Protein AF-A0A4R6RB27-F1 (afdb_monomer_lite)

Radius of gyration: 18.41 Å; chains: 1; bounding box: 34×41×68 Å

Organism: NCBI:txid1920512

Structure (mmCIF, N/CA/C/O backbone):
data_AF-A0A4R6RB27-F1
#
_entry.id   AF-A0A4R6RB27-F1
#
loop_
_atom_site.group_PDB
_atom_site.id
_atom_site.type_symbol
_atom_site.label_atom_id
_atom_site.label_alt_id
_atom_site.label_comp_id
_atom_site.label_asym_id
_atom_site.label_entity_id
_atom_site.label_seq_id
_atom_site.pdbx_PDB_ins_code
_atom_site.Cartn_x
_atom_site.Cartn_y
_atom_site.Cartn_z
_atom_site.occupancy
_atom_site.B_iso_or_equiv
_atom_site.auth_seq_id
_atom_site.auth_comp_id
_atom_site.auth_asym_id
_atom_site.auth_atom_id
_atom_site.pdbx_PDB_model_num
ATOM 1 N N . MET A 1 1 ? 21.819 26.308 -31.296 1.00 44.25 1 MET A N 1
ATOM 2 C CA . MET A 1 1 ? 20.442 25.847 -31.026 1.00 44.25 1 MET A CA 1
ATOM 3 C C . MET A 1 1 ? 20.323 25.626 -29.526 1.00 44.25 1 MET A C 1
ATOM 5 O O . MET A 1 1 ? 21.039 24.764 -29.034 1.00 44.25 1 MET A O 1
ATOM 9 N N . PRO A 1 2 ? 19.564 26.439 -28.776 1.00 52.91 2 PRO A N 1
ATOM 10 C CA . PRO A 1 2 ? 19.379 26.198 -27.350 1.00 52.91 2 PRO A CA 1
ATOM 11 C C . PRO A 1 2 ? 18.489 24.961 -27.168 1.00 52.91 2 PRO A C 1
ATOM 13 O O . PRO A 1 2 ? 17.471 24.826 -27.843 1.00 52.91 2 PRO A O 1
ATOM 16 N N . HIS A 1 3 ? 18.905 24.041 -26.301 1.00 58.56 3 HIS A N 1
ATOM 17 C CA . HIS A 1 3 ? 18.088 22.902 -25.899 1.00 58.56 3 HIS A CA 1
ATOM 18 C C . HIS A 1 3 ? 16.987 23.392 -24.954 1.00 58.56 3 HIS A C 1
ATOM 20 O O . HIS A 1 3 ? 17.281 24.106 -23.996 1.00 58.56 3 HIS A O 1
ATOM 26 N N . ASP A 1 4 ? 15.744 23.010 -25.247 1.00 52.62 4 ASP A N 1
ATOM 27 C CA . ASP A 1 4 ? 14.560 23.228 -24.417 1.00 52.62 4 ASP A CA 1
ATOM 28 C C . ASP A 1 4 ? 14.837 22.907 -22.941 1.00 52.62 4 ASP A C 1
ATOM 30 O O . ASP A 1 4 ? 14.978 21.750 -22.541 1.00 52.62 4 ASP A O 1
ATOM 34 N N . THR A 1 5 ? 14.879 23.938 -22.103 1.00 57.28 5 THR A N 1
ATOM 35 C CA . THR A 1 5 ? 14.667 23.794 -20.665 1.00 57.28 5 THR A CA 1
ATOM 36 C C . THR A 1 5 ? 13.163 23.730 -20.425 1.00 57.28 5 THR A C 1
ATOM 38 O O . THR A 1 5 ? 12.491 24.758 -20.512 1.00 57.28 5 THR A O 1
ATOM 41 N N . ASP A 1 6 ? 12.633 22.538 -20.133 1.00 57.88 6 ASP A N 1
ATOM 42 C CA . ASP A 1 6 ? 11.246 22.370 -19.681 1.00 57.88 6 ASP A CA 1
ATOM 43 C C . ASP A 1 6 ? 10.993 23.308 -18.479 1.00 57.88 6 ASP A C 1
ATOM 45 O O . ASP A 1 6 ? 11.688 23.197 -17.461 1.00 57.88 6 ASP A O 1
ATOM 49 N N . PRO A 1 7 ? 10.019 24.238 -18.555 1.00 58.16 7 PRO A N 1
ATOM 50 C CA . PRO A 1 7 ? 9.716 25.173 -17.469 1.00 58.16 7 PRO A CA 1
ATOM 51 C C . PRO A 1 7 ? 9.214 24.480 -16.189 1.00 58.16 7 PRO A C 1
ATOM 53 O O . PRO A 1 7 ? 9.084 25.113 -15.140 1.00 58.16 7 PRO A O 1
ATOM 56 N N . ARG A 1 8 ? 8.933 23.173 -16.238 1.00 59.56 8 ARG A N 1
ATOM 57 C CA . ARG A 1 8 ? 8.513 22.353 -15.100 1.00 59.56 8 ARG A CA 1
ATOM 58 C C . ARG A 1 8 ? 9.730 21.635 -14.522 1.00 59.56 8 ARG A C 1
ATOM 60 O O . ARG A 1 8 ? 9.956 20.452 -14.753 1.00 59.56 8 ARG A O 1
ATOM 67 N N . GLY A 1 9 ? 10.523 22.358 -13.735 1.00 61.53 9 GLY A N 1
ATOM 68 C CA . GLY A 1 9 ? 11.674 21.780 -13.035 1.00 61.53 9 GLY A CA 1
ATOM 69 C C . GLY A 1 9 ? 11.313 20.574 -12.135 1.00 61.53 9 GLY A C 1
ATOM 70 O O . GLY A 1 9 ? 10.138 20.313 -11.862 1.00 61.53 9 GLY A O 1
ATOM 71 N N . PRO A 1 10 ? 12.310 19.856 -11.578 1.00 65.06 10 PRO A N 1
ATOM 72 C CA . PRO A 1 10 ? 12.131 18.586 -10.851 1.00 65.06 10 PRO A CA 1
ATOM 73 C C . PRO A 1 10 ? 11.092 18.611 -9.717 1.00 65.06 10 PRO A C 1
ATOM 75 O O . PRO A 1 10 ? 10.511 17.581 -9.370 1.00 65.06 10 PRO A O 1
ATOM 78 N N . ALA A 1 11 ? 10.847 19.782 -9.127 1.00 69.69 11 ALA A N 1
ATOM 79 C CA . ALA A 1 11 ? 9.823 19.987 -8.110 1.00 69.69 11 ALA A CA 1
ATOM 80 C C . ALA A 1 11 ? 8.397 19.778 -8.651 1.00 69.69 11 ALA A C 1
ATOM 82 O O . ALA A 1 11 ? 7.605 19.090 -8.010 1.00 69.69 11 ALA A O 1
ATOM 83 N N . ALA A 1 12 ? 8.082 20.298 -9.841 1.00 73.81 12 ALA A N 1
ATOM 84 C CA . ALA A 1 12 ? 6.767 20.147 -10.463 1.00 73.81 12 ALA A CA 1
ATOM 85 C C . ALA A 1 12 ? 6.460 18.670 -10.768 1.00 73.81 12 ALA A C 1
ATOM 87 O O . ALA A 1 12 ? 5.371 18.182 -10.461 1.00 73.81 12 ALA A O 1
ATOM 88 N N . SER A 1 13 ? 7.456 17.925 -11.257 1.00 82.06 13 SER A N 1
ATOM 89 C CA . SER A 1 13 ? 7.340 16.483 -11.510 1.00 82.06 13 SER A CA 1
ATOM 90 C C . SER A 1 13 ? 7.099 15.684 -10.227 1.00 82.06 13 SER A C 1
ATOM 92 O O . SER A 1 13 ? 6.261 14.782 -10.199 1.00 82.06 13 SER A O 1
ATOM 94 N N . ARG A 1 14 ? 7.772 16.035 -9.122 1.00 85.44 14 ARG A N 1
ATOM 95 C CA . ARG A 1 14 ? 7.531 15.403 -7.811 1.00 85.44 14 ARG A CA 1
ATOM 96 C C . ARG A 1 14 ? 6.117 15.670 -7.300 1.00 85.44 14 ARG A C 1
ATOM 98 O O . ARG A 1 14 ? 5.497 14.754 -6.762 1.00 85.44 14 ARG A O 1
ATOM 105 N N . THR A 1 15 ? 5.609 16.887 -7.482 1.00 90.62 15 THR A N 1
ATOM 106 C CA . THR A 1 15 ? 4.237 17.257 -7.112 1.00 90.62 15 THR A CA 1
ATOM 107 C C . THR A 1 15 ? 3.211 16.457 -7.908 1.00 90.62 15 THR A C 1
ATOM 109 O O . THR A 1 15 ? 2.294 15.893 -7.314 1.00 90.62 15 THR A O 1
ATOM 112 N N . ALA A 1 16 ? 3.397 16.319 -9.224 1.00 90.31 16 ALA A N 1
ATOM 113 C CA . ALA A 1 16 ? 2.515 15.511 -10.065 1.00 90.31 16 ALA A CA 1
ATOM 114 C C . ALA A 1 16 ? 2.490 14.036 -9.624 1.00 90.31 16 ALA A C 1
ATOM 116 O O . ALA A 1 16 ? 1.420 13.458 -9.436 1.00 90.31 16 ALA A O 1
ATOM 117 N N . VAL A 1 17 ? 3.660 13.439 -9.363 1.00 91.44 17 VAL A N 1
ATOM 118 C CA . VAL A 1 17 ? 3.748 12.061 -8.847 1.00 91.44 17 VAL A CA 1
ATOM 119 C C . VAL A 1 17 ? 3.060 11.933 -7.486 1.00 91.44 17 VAL A C 1
ATOM 121 O O . VAL A 1 17 ? 2.333 10.969 -7.248 1.00 91.44 17 VAL A O 1
ATOM 124 N N . ALA A 1 18 ? 3.256 12.898 -6.586 1.00 93.94 18 ALA A N 1
ATOM 125 C CA . ALA A 1 18 ? 2.602 12.893 -5.282 1.00 93.94 18 ALA A CA 1
ATOM 126 C C . ALA A 1 18 ? 1.071 12.956 -5.405 1.00 93.94 18 ALA A C 1
ATOM 128 O O . ALA A 1 18 ? 0.390 12.212 -4.698 1.00 93.94 18 ALA A O 1
ATOM 129 N N . ALA A 1 19 ? 0.547 13.775 -6.322 1.00 95.75 19 ALA A N 1
ATOM 130 C CA . ALA A 1 19 ? -0.883 13.878 -6.601 1.00 95.75 19 ALA A CA 1
ATOM 131 C C . ALA A 1 19 ? -1.458 12.558 -7.138 1.00 95.75 19 ALA A C 1
ATOM 133 O O . ALA A 1 19 ? -2.455 12.072 -6.612 1.00 95.75 19 ALA A O 1
ATOM 134 N N . ILE A 1 20 ? -0.781 11.917 -8.098 1.00 96.56 20 ILE A N 1
ATOM 135 C CA . ILE A 1 20 ? -1.184 10.603 -8.632 1.00 96.56 20 ILE A CA 1
ATOM 136 C C . ILE A 1 20 ? -1.225 9.545 -7.522 1.00 96.56 20 ILE A C 1
ATOM 138 O O . ILE A 1 20 ? -2.145 8.728 -7.451 1.00 96.56 20 ILE A O 1
ATOM 142 N N . VAL A 1 21 ? -0.231 9.539 -6.629 1.00 97.56 21 VAL A N 1
ATOM 143 C CA . VAL A 1 21 ? -0.235 8.613 -5.490 1.00 97.56 21 VAL A CA 1
ATOM 144 C C . VAL A 1 21 ? -1.395 8.918 -4.544 1.00 97.56 21 VAL A C 1
ATOM 146 O O . VAL A 1 21 ? -2.068 7.987 -4.117 1.00 97.56 21 VAL A O 1
ATOM 149 N N . ALA A 1 22 ? -1.627 10.186 -4.200 1.00 96.94 22 ALA A N 1
ATOM 150 C CA . ALA A 1 22 ? -2.710 10.576 -3.299 1.00 96.94 22 ALA A CA 1
ATOM 151 C C . ALA A 1 22 ? -4.088 10.183 -3.853 1.00 96.94 22 ALA A C 1
ATOM 153 O O . ALA A 1 22 ? -4.894 9.609 -3.125 1.00 96.94 22 ALA A O 1
ATOM 154 N N . GLU A 1 23 ? -4.311 10.402 -5.147 1.00 97.75 23 GLU A N 1
ATOM 155 C CA . GLU A 1 23 ? -5.539 10.015 -5.838 1.00 97.75 23 GLU A CA 1
ATOM 156 C C . GLU A 1 23 ? -5.775 8.500 -5.772 1.00 97.75 23 GLU A C 1
ATOM 158 O O . GLU A 1 23 ? -6.839 8.032 -5.367 1.00 97.75 23 GLU A O 1
ATOM 163 N N . GLY A 1 24 ? -4.747 7.705 -6.077 1.00 96.69 24 GLY A N 1
ATOM 164 C CA . GLY A 1 24 ? -4.861 6.251 -5.984 1.00 96.69 24 GLY A CA 1
ATOM 165 C C . GLY A 1 24 ? -5.038 5.736 -4.552 1.00 96.69 24 GLY A C 1
ATOM 166 O O . GLY A 1 24 ? -5.731 4.744 -4.346 1.00 96.69 24 GLY A O 1
ATOM 167 N N . VAL A 1 25 ? -4.482 6.422 -3.544 1.00 98.19 25 VAL A N 1
ATOM 168 C CA . VAL A 1 25 ? -4.787 6.133 -2.129 1.00 98.19 25 VAL A CA 1
ATOM 169 C C . VAL A 1 25 ? -6.264 6.395 -1.834 1.00 98.19 25 VAL A C 1
ATOM 171 O O . VAL A 1 25 ? -6.898 5.569 -1.183 1.00 98.19 25 VAL A O 1
ATOM 174 N N . ALA A 1 26 ? -6.822 7.512 -2.307 1.00 97.12 26 ALA A N 1
ATOM 175 C CA . ALA A 1 26 ? -8.219 7.876 -2.065 1.00 97.12 26 ALA A CA 1
ATOM 176 C C . ALA A 1 26 ? -9.208 6.907 -2.737 1.00 97.12 26 ALA A C 1
ATOM 178 O O . ALA A 1 26 ? -10.246 6.581 -2.162 1.00 97.12 26 ALA A O 1
ATOM 179 N N . ARG A 1 27 ? -8.869 6.406 -3.931 1.00 96.50 27 ARG A N 1
ATOM 180 C CA . ARG A 1 27 ? -9.684 5.442 -4.691 1.00 96.50 27 ARG A CA 1
ATOM 181 C C . ARG A 1 27 ? -9.455 3.979 -4.307 1.00 96.50 27 ARG A C 1
ATOM 183 O O . ARG A 1 27 ? -10.125 3.102 -4.846 1.00 96.50 27 ARG A O 1
ATOM 190 N N . TYR A 1 28 ? -8.522 3.691 -3.403 1.00 96.88 28 TYR A N 1
ATOM 191 C CA . TYR A 1 28 ? -8.145 2.323 -3.066 1.00 96.88 28 TYR A CA 1
ATOM 192 C C . TYR A 1 28 ? -9.322 1.513 -2.493 1.00 96.88 28 TYR A C 1
ATOM 194 O O . TYR A 1 28 ? -9.899 1.847 -1.455 1.00 96.88 28 TYR A O 1
ATOM 202 N N . ARG A 1 29 ? -9.632 0.389 -3.150 1.00 94.81 29 ARG A N 1
ATOM 203 C CA . ARG A 1 29 ? -10.595 -0.619 -2.689 1.00 94.81 29 ARG A CA 1
ATOM 204 C C . ARG A 1 29 ? -9.871 -1.931 -2.413 1.00 94.81 29 ARG A C 1
ATOM 206 O O . ARG A 1 29 ? -9.413 -2.605 -3.334 1.00 94.81 29 ARG A O 1
ATOM 213 N N . ARG A 1 30 ? -9.781 -2.304 -1.131 1.00 93.69 30 ARG A N 1
ATOM 214 C CA . ARG A 1 30 ? -9.027 -3.480 -0.662 1.00 93.69 30 ARG A CA 1
ATOM 215 C C . ARG A 1 30 ? -9.358 -4.752 -1.450 1.00 93.69 30 ARG A C 1
ATOM 217 O O . ARG A 1 30 ? -8.444 -5.413 -1.938 1.00 93.69 30 ARG A O 1
ATOM 224 N N . ALA A 1 31 ? -10.646 -5.075 -1.568 1.00 93.44 31 ALA A N 1
ATOM 225 C CA . ALA A 1 31 ? -11.118 -6.319 -2.174 1.00 93.44 31 ALA A CA 1
ATOM 226 C C . ALA A 1 31 ? -10.805 -6.431 -3.676 1.00 93.44 31 ALA A C 1
ATOM 228 O O . ALA A 1 31 ? -10.598 -7.528 -4.180 1.00 93.44 31 ALA A O 1
ATOM 229 N N . GLU A 1 32 ? -10.724 -5.304 -4.381 1.00 93.81 32 GLU A N 1
ATOM 230 C CA . GLU A 1 32 ? -10.464 -5.269 -5.825 1.00 93.81 32 GLU A CA 1
ATOM 231 C C . GLU A 1 32 ? -8.965 -5.271 -6.137 1.00 93.81 32 GLU A C 1
ATOM 233 O O . GLU A 1 32 ? -8.512 -5.879 -7.110 1.00 93.81 32 GLU A O 1
ATOM 238 N N . ILE A 1 33 ? -8.186 -4.563 -5.316 1.00 95.81 33 ILE A N 1
ATOM 239 C CA . ILE A 1 33 ? -6.783 -4.276 -5.602 1.00 95.81 33 ILE A CA 1
ATOM 240 C C . ILE A 1 33 ? -5.854 -5.348 -5.029 1.00 95.81 33 ILE A C 1
ATOM 242 O O . ILE A 1 33 ? -4.934 -5.788 -5.722 1.00 95.81 33 ILE A O 1
ATOM 246 N N . LEU A 1 34 ? -6.061 -5.798 -3.785 1.00 95.50 34 LEU A N 1
ATOM 247 C CA . LEU A 1 34 ? -5.098 -6.692 -3.133 1.00 95.50 34 LEU A CA 1
ATOM 248 C C . LEU A 1 34 ? -4.915 -8.054 -3.812 1.00 95.50 34 LEU A C 1
ATOM 250 O O . LEU A 1 34 ? -3.752 -8.446 -3.934 1.00 95.50 34 LEU A O 1
ATOM 254 N N . PRO A 1 35 ? -5.959 -8.737 -4.323 1.00 95.88 35 PRO A N 1
ATOM 255 C CA . PRO A 1 35 ? -5.780 -10.001 -5.045 1.00 95.88 35 PRO A CA 1
ATOM 256 C C . PRO A 1 35 ? -4.877 -9.894 -6.282 1.00 95.88 35 PRO A C 1
ATOM 258 O O . PRO A 1 35 ? -4.267 -10.873 -6.697 1.00 95.88 35 PRO A O 1
ATOM 261 N N . ARG A 1 36 ? -4.760 -8.699 -6.879 1.00 95.31 36 ARG A N 1
ATOM 262 C CA . ARG A 1 36 ? -3.897 -8.446 -8.049 1.00 95.31 36 ARG A CA 1
ATOM 263 C C . ARG A 1 36 ? -2.444 -8.160 -7.660 1.00 95.31 36 ARG A C 1
ATOM 265 O O . ARG A 1 36 ? -1.525 -8.316 -8.465 1.00 95.31 36 ARG A O 1
ATOM 272 N N . LEU A 1 37 ? -2.214 -7.707 -6.428 1.00 96.56 37 LEU A N 1
ATOM 273 C CA . LEU A 1 37 ? -0.895 -7.287 -5.949 1.00 96.56 37 LEU A CA 1
ATOM 274 C C . LEU A 1 37 ? -0.210 -8.346 -5.088 1.00 96.56 37 LEU A C 1
ATOM 276 O O . LEU A 1 37 ? 1.021 -8.450 -5.116 1.00 96.56 37 LEU A O 1
ATOM 280 N N . LEU A 1 38 ? -0.986 -9.120 -4.336 1.00 96.00 38 LEU A N 1
ATOM 281 C CA . LEU A 1 38 ? -0.514 -10.078 -3.348 1.00 96.00 38 LEU A CA 1
ATOM 282 C C . LEU A 1 38 ? -1.187 -11.443 -3.544 1.00 96.00 38 LEU A C 1
ATOM 284 O O . LEU A 1 38 ? -2.327 -11.495 -3.994 1.00 96.00 38 LEU A O 1
ATOM 288 N N . PRO A 1 39 ? -0.527 -12.540 -3.137 1.00 92.38 39 PRO A N 1
ATOM 289 C CA . PRO A 1 39 ? -1.150 -13.857 -3.075 1.00 92.38 39 PRO A CA 1
ATOM 290 C C . PRO A 1 39 ? -2.055 -13.939 -1.835 1.00 92.38 39 PRO A C 1
ATOM 292 O O . PRO A 1 39 ? -1.680 -14.530 -0.824 1.00 92.38 39 PRO A O 1
ATOM 295 N N . VAL A 1 40 ? -3.202 -13.263 -1.878 1.00 92.44 40 VAL A N 1
ATOM 296 C CA . VAL A 1 40 ? -4.202 -13.234 -0.799 1.00 92.44 40 VAL A CA 1
ATOM 297 C C . VAL A 1 40 ? -5.557 -13.691 -1.324 1.00 92.44 40 VAL A C 1
ATOM 299 O O . VAL A 1 40 ? -5.941 -13.336 -2.439 1.00 92.44 40 VAL A O 1
ATOM 302 N N . GLY A 1 41 ? -6.270 -14.475 -0.518 1.00 88.06 41 GLY A N 1
ATOM 303 C CA . GLY A 1 41 ? -7.618 -14.957 -0.819 1.00 88.06 41 GLY A CA 1
ATOM 304 C C . GLY A 1 41 ? -8.712 -14.180 -0.076 1.00 88.06 41 GLY A C 1
ATOM 305 O O . GLY A 1 41 ? -8.407 -13.310 0.742 1.00 88.06 41 GLY A O 1
ATOM 306 N N . PRO A 1 42 ? -9.997 -14.500 -0.307 1.00 84.81 42 PRO A N 1
ATOM 307 C CA . PRO A 1 42 ? -11.125 -13.871 0.389 1.00 84.81 42 PRO A CA 1
ATOM 308 C C . PRO A 1 42 ? -11.000 -13.897 1.922 1.00 84.81 42 PRO A C 1
ATOM 310 O O . PRO A 1 42 ? -11.268 -12.892 2.580 1.00 84.81 42 PRO A O 1
ATOM 313 N N . ASP A 1 43 ? -10.487 -14.990 2.490 1.00 85.19 43 ASP A N 1
ATOM 314 C CA . ASP A 1 43 ? -10.316 -15.152 3.942 1.00 85.19 43 ASP A CA 1
ATOM 315 C C . ASP A 1 43 ? -9.275 -14.191 4.538 1.00 85.19 43 ASP A C 1
ATOM 317 O O . ASP A 1 43 ? -9.385 -13.743 5.687 1.00 85.19 43 ASP A O 1
ATOM 321 N N . ASP A 1 44 ? -8.272 -13.801 3.745 1.00 86.38 44 ASP A N 1
ATOM 322 C CA . ASP A 1 44 ? -7.295 -12.778 4.121 1.00 86.38 44 ASP A CA 1
ATOM 323 C C . ASP A 1 44 ? -7.917 -11.373 4.132 1.00 86.38 44 ASP A C 1
ATOM 325 O O . ASP A 1 44 ? -7.438 -10.498 4.864 1.00 86.38 44 ASP A O 1
ATOM 329 N N . LEU A 1 45 ? -8.990 -11.170 3.363 1.00 87.06 45 LEU A N 1
ATOM 330 C CA . LEU A 1 45 ? -9.665 -9.892 3.115 1.00 87.06 45 LEU A CA 1
ATOM 331 C C . LEU A 1 45 ? -10.950 -9.700 3.926 1.00 87.06 45 LEU A C 1
ATOM 333 O O . LEU A 1 45 ? -11.636 -8.703 3.715 1.00 87.06 45 LEU A O 1
ATOM 337 N N . GLY A 1 46 ? -11.252 -10.626 4.841 1.00 76.06 46 GLY A N 1
ATOM 338 C CA . GLY A 1 46 ? -12.395 -10.553 5.751 1.00 76.06 46 GLY A CA 1
ATOM 339 C C . GLY A 1 46 ? -12.428 -9.293 6.639 1.00 76.06 46 GLY A C 1
ATOM 340 O O . GLY A 1 46 ? -11.650 -8.358 6.431 1.00 76.06 46 GLY A O 1
ATOM 341 N N . PRO A 1 47 ? -13.303 -9.262 7.662 1.00 77.44 47 PRO A N 1
ATOM 342 C CA . PRO A 1 47 ? -13.667 -8.036 8.367 1.00 77.44 47 PRO A CA 1
ATOM 343 C C . PRO A 1 47 ? -12.472 -7.203 8.844 1.00 77.44 47 PRO A C 1
ATOM 345 O O . PRO A 1 47 ? -11.432 -7.739 9.257 1.00 77.44 47 PRO A O 1
ATOM 348 N N . ASP A 1 48 ? -12.655 -5.882 8.797 1.00 80.31 48 ASP A N 1
ATOM 349 C CA . ASP A 1 48 ? -11.647 -4.906 9.192 1.00 80.31 48 ASP A CA 1
ATOM 350 C C . ASP A 1 48 ? -11.244 -5.086 10.656 1.00 80.31 48 ASP A C 1
ATOM 352 O O . ASP A 1 48 ? -12.068 -5.083 11.568 1.00 80.31 48 ASP A O 1
ATOM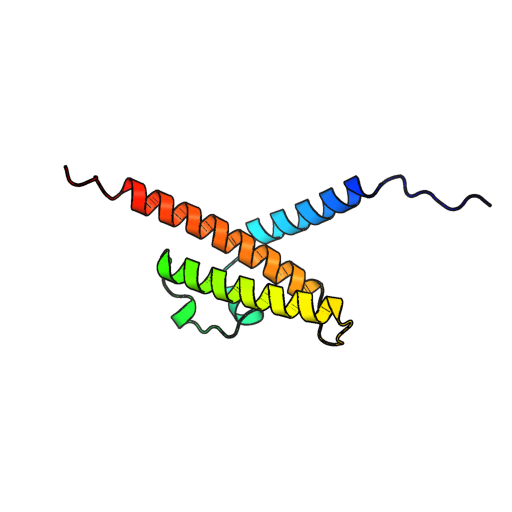 356 N N . GLY A 1 49 ? -9.937 -5.207 10.874 1.00 90.12 49 GLY A N 1
ATOM 357 C CA . GLY A 1 49 ? -9.343 -5.287 12.200 1.00 90.12 49 GLY A CA 1
ATOM 358 C C . GLY A 1 49 ? -7.865 -4.897 12.157 1.00 90.12 49 GLY A C 1
ATOM 359 O O . GLY A 1 49 ? -7.195 -5.107 11.134 1.00 90.12 49 GLY A O 1
ATOM 360 N N . PRO A 1 50 ? -7.311 -4.321 13.235 1.00 92.88 50 PRO A N 1
ATOM 361 C CA . PRO A 1 50 ? -5.940 -3.818 13.210 1.00 92.88 50 PRO A CA 1
ATOM 362 C C . PRO A 1 50 ? -4.906 -4.937 13.069 1.00 92.88 50 PRO A C 1
ATOM 364 O O . PRO A 1 50 ? -3.923 -4.761 12.353 1.00 92.88 50 PRO A O 1
ATOM 367 N N . ALA A 1 51 ? -5.137 -6.126 13.637 1.00 92.19 51 ALA A N 1
ATOM 368 C CA . ALA A 1 51 ? -4.251 -7.280 13.438 1.00 92.19 51 ALA A CA 1
ATOM 369 C C . ALA A 1 51 ? -4.142 -7.691 11.954 1.00 92.19 51 ALA A C 1
ATOM 371 O O . ALA A 1 51 ? -3.038 -7.870 11.426 1.00 92.19 51 ALA A O 1
ATOM 372 N N . ARG A 1 52 ? -5.283 -7.768 11.257 1.00 93.50 52 ARG A N 1
ATOM 373 C CA . ARG A 1 52 ? -5.351 -8.067 9.819 1.00 93.50 52 ARG A CA 1
ATOM 374 C C . ARG A 1 52 ? -4.680 -6.971 9.002 1.00 93.50 52 ARG A C 1
ATOM 376 O O . ARG A 1 52 ? -3.800 -7.257 8.195 1.00 93.50 52 ARG A O 1
ATOM 383 N N . THR A 1 53 ? -5.013 -5.715 9.281 1.00 95.38 53 THR A N 1
ATOM 384 C CA . THR A 1 53 ? -4.448 -4.558 8.577 1.00 95.38 53 THR A CA 1
ATOM 385 C C . THR A 1 53 ? -2.923 -4.485 8.748 1.00 95.38 53 THR A C 1
ATOM 387 O O . THR A 1 53 ? -2.199 -4.268 7.776 1.00 95.38 53 THR A O 1
ATOM 390 N N . ARG A 1 54 ? -2.389 -4.787 9.945 1.00 96.00 54 ARG A N 1
ATOM 391 C CA . ARG A 1 54 ? -0.938 -4.942 10.180 1.00 96.00 54 ARG A CA 1
ATOM 392 C C . ARG A 1 54 ? -0.333 -6.045 9.315 1.00 96.00 54 ARG A C 1
ATOM 394 O O . ARG A 1 54 ? 0.744 -5.854 8.747 1.00 96.00 54 ARG A O 1
ATOM 401 N N . ARG A 1 55 ? -0.995 -7.203 9.195 1.00 95.56 55 ARG A N 1
ATOM 402 C CA . ARG A 1 55 ? -0.534 -8.293 8.317 1.00 95.56 55 ARG A CA 1
ATOM 403 C C . ARG A 1 55 ? -0.491 -7.847 6.855 1.00 95.56 55 ARG A C 1
ATOM 405 O O . ARG A 1 55 ? 0.550 -8.026 6.226 1.00 95.56 55 ARG A O 1
ATOM 412 N N . LEU A 1 56 ? -1.546 -7.210 6.353 1.00 96.19 56 LEU A N 1
ATOM 413 C CA . LEU A 1 56 ? -1.593 -6.687 4.983 1.00 96.19 56 LEU A CA 1
ATOM 414 C C . LEU A 1 56 ? -0.488 -5.648 4.735 1.00 96.19 56 LEU A C 1
ATOM 416 O O . LEU A 1 56 ? 0.248 -5.761 3.756 1.00 96.19 56 LEU A O 1
ATOM 420 N N . CYS A 1 57 ? -0.264 -4.720 5.673 1.00 97.50 57 CYS A N 1
ATOM 421 C CA . CYS A 1 57 ? 0.844 -3.761 5.604 1.00 97.50 57 CYS A CA 1
ATOM 422 C C . CYS A 1 57 ? 2.210 -4.454 5.472 1.00 97.50 57 CYS A C 1
ATOM 424 O O . CYS A 1 57 ? 3.047 -4.026 4.676 1.00 97.50 57 CYS A O 1
ATOM 426 N N . ARG A 1 58 ? 2.450 -5.535 6.229 1.00 97.81 58 ARG A N 1
ATOM 427 C CA . ARG A 1 58 ? 3.706 -6.303 6.154 1.00 97.81 58 ARG A CA 1
ATOM 428 C C . ARG A 1 58 ? 3.885 -6.988 4.799 1.00 97.81 58 ARG A C 1
ATOM 430 O O . ARG A 1 58 ? 4.991 -6.953 4.255 1.00 97.81 58 ARG A O 1
ATOM 437 N N . LEU A 1 59 ? 2.820 -7.574 4.251 1.00 97.94 59 LEU A N 1
ATOM 438 C CA . LEU A 1 59 ? 2.842 -8.207 2.928 1.00 97.94 59 LEU A CA 1
ATOM 439 C C . LEU A 1 59 ? 3.118 -7.179 1.824 1.00 97.94 59 LEU A C 1
ATOM 441 O O . LEU A 1 59 ? 4.027 -7.380 1.018 1.00 97.94 59 LEU A O 1
ATOM 445 N N . LEU A 1 60 ? 2.420 -6.041 1.848 1.00 98.44 60 LEU A N 1
ATOM 446 C CA . LEU A 1 60 ? 2.632 -4.932 0.913 1.00 98.44 60 LEU A CA 1
ATOM 447 C C . LEU A 1 60 ? 4.060 -4.383 0.994 1.00 98.44 60 LEU A C 1
ATOM 449 O O . LEU A 1 60 ? 4.719 -4.218 -0.030 1.00 98.44 60 LEU A O 1
ATOM 453 N N . ALA A 1 61 ? 4.589 -4.174 2.202 1.00 98.44 61 ALA A N 1
ATOM 454 C CA . ALA A 1 61 ? 5.962 -3.713 2.386 1.00 98.44 61 ALA A CA 1
ATOM 455 C C . ALA A 1 61 ? 6.993 -4.717 1.839 1.00 98.44 61 ALA A C 1
ATOM 457 O O . ALA A 1 61 ? 8.002 -4.315 1.256 1.00 98.44 61 ALA A O 1
ATOM 458 N N . ARG A 1 62 ? 6.754 -6.027 2.004 1.00 98.50 62 ARG A N 1
ATOM 459 C CA . ARG A 1 62 ? 7.605 -7.076 1.419 1.00 98.50 62 ARG A CA 1
ATOM 460 C C . ARG A 1 62 ? 7.548 -7.047 -0.108 1.00 98.50 62 ARG A C 1
ATOM 462 O O . ARG A 1 62 ? 8.602 -7.068 -0.739 1.00 98.50 62 ARG A O 1
ATOM 469 N N . ALA A 1 63 ? 6.353 -6.955 -0.686 1.00 98.19 63 ALA A N 1
ATOM 470 C CA . ALA A 1 63 ? 6.168 -6.872 -2.132 1.00 98.19 63 ALA A CA 1
ATOM 471 C C . ALA A 1 63 ? 6.843 -5.622 -2.725 1.00 98.19 63 ALA A C 1
ATOM 473 O O . ALA A 1 63 ? 7.572 -5.743 -3.706 1.00 98.19 63 ALA A O 1
ATOM 474 N N . LEU A 1 64 ? 6.708 -4.457 -2.079 1.00 98.25 64 LEU A N 1
ATOM 475 C CA . LEU A 1 64 ? 7.391 -3.216 -2.467 1.00 98.25 64 LEU A CA 1
ATOM 476 C C . LEU A 1 64 ? 8.912 -3.355 -2.482 1.00 98.25 64 LEU A C 1
ATOM 478 O O . LEU A 1 64 ? 9.566 -2.897 -3.418 1.00 98.25 64 LEU A O 1
ATOM 482 N N . ARG A 1 65 ? 9.493 -3.983 -1.452 1.00 98.31 65 ARG A N 1
ATOM 483 C CA . ARG A 1 65 ? 10.942 -4.233 -1.415 1.00 98.31 65 ARG A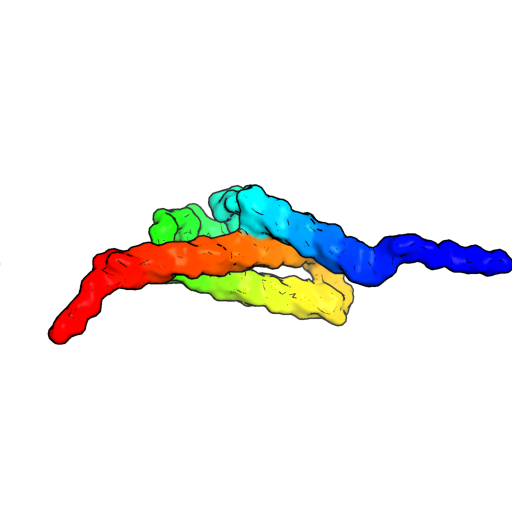 CA 1
ATOM 484 C C . ARG A 1 65 ? 11.380 -5.138 -2.562 1.00 98.31 65 ARG A C 1
ATOM 486 O O . ARG A 1 65 ? 12.393 -4.842 -3.187 1.00 98.31 65 ARG A O 1
ATOM 493 N N . GLY A 1 66 ? 10.607 -6.186 -2.852 1.00 98.06 66 GLY A N 1
ATOM 494 C CA . GLY A 1 66 ? 10.855 -7.070 -3.990 1.00 98.06 66 GLY A CA 1
ATOM 495 C C . GLY A 1 66 ? 10.813 -6.321 -5.322 1.00 98.06 66 GLY A C 1
ATOM 496 O O . GLY A 1 66 ? 11.769 -6.383 -6.089 1.00 98.06 66 GLY A O 1
ATOM 497 N N . GLU A 1 67 ? 9.756 -5.543 -5.557 1.00 98.00 67 GLU A N 1
ATOM 498 C CA . GLU A 1 67 ? 9.578 -4.751 -6.780 1.00 98.00 67 GLU A CA 1
ATOM 499 C C . GLU A 1 67 ? 10.705 -3.727 -6.966 1.00 98.00 67 GLU A C 1
ATOM 501 O O . GLU A 1 67 ? 11.311 -3.627 -8.030 1.00 98.00 67 GLU A O 1
ATOM 506 N N . ARG A 1 68 ? 11.062 -3.010 -5.894 1.00 97.56 68 ARG A N 1
ATOM 507 C CA . ARG A 1 68 ? 12.183 -2.063 -5.901 1.00 97.56 68 ARG A CA 1
ATOM 508 C C . ARG A 1 68 ? 13.525 -2.754 -6.151 1.00 97.56 68 ARG A C 1
ATOM 510 O O . ARG A 1 68 ? 14.395 -2.162 -6.784 1.00 97.56 68 ARG A O 1
ATOM 517 N N . GLY A 1 69 ? 13.707 -3.971 -5.640 1.00 98.19 69 GLY A N 1
ATOM 518 C CA . GLY A 1 69 ? 14.882 -4.797 -5.915 1.00 98.19 69 GLY A CA 1
ATOM 519 C C . GLY A 1 69 ? 15.004 -5.122 -7.403 1.00 98.19 69 GLY A C 1
ATOM 520 O O . GLY A 1 69 ? 16.052 -4.869 -7.989 1.00 98.19 69 GLY A O 1
ATOM 521 N N . ARG A 1 70 ? 13.911 -5.578 -8.031 1.00 97.19 70 ARG A N 1
ATOM 522 C CA . ARG A 1 70 ? 13.863 -5.860 -9.476 1.00 97.19 70 ARG A CA 1
ATOM 523 C C . ARG A 1 70 ? 14.157 -4.627 -10.323 1.00 97.19 70 ARG A C 1
ATOM 525 O O . ARG A 1 70 ? 14.990 -4.709 -11.218 1.00 97.19 70 ARG A O 1
ATOM 532 N N . GLY A 1 71 ? 13.548 -3.486 -9.993 1.00 96.38 71 GLY A N 1
ATOM 533 C CA . GLY A 1 71 ? 13.788 -2.233 -10.713 1.00 96.38 71 GLY A CA 1
ATOM 534 C C . GLY A 1 71 ? 15.246 -1.776 -10.649 1.00 96.38 71 GLY A C 1
ATOM 535 O O . GLY A 1 71 ? 15.804 -1.353 -11.652 1.00 96.38 71 GLY A O 1
ATOM 536 N N . ARG A 1 72 ? 15.905 -1.930 -9.494 1.00 97.25 72 ARG A N 1
ATOM 537 C CA . ARG A 1 72 ? 17.340 -1.621 -9.357 1.00 97.25 72 ARG A CA 1
ATOM 538 C C . ARG A 1 72 ? 18.246 -2.571 -10.131 1.00 97.25 72 ARG A C 1
ATOM 540 O O . ARG A 1 72 ? 19.299 -2.147 -10.583 1.00 97.25 72 ARG A O 1
ATOM 547 N N . ALA A 1 73 ? 17.853 -3.834 -10.252 1.00 95.88 73 ALA A N 1
ATOM 548 C CA . ALA A 1 73 ? 18.603 -4.838 -10.996 1.00 95.88 73 ALA A CA 1
ATOM 549 C C . ALA A 1 73 ? 18.354 -4.775 -12.515 1.00 95.88 73 ALA A C 1
ATOM 551 O O . ALA A 1 73 ? 18.891 -5.606 -13.239 1.00 95.88 73 ALA A O 1
ATOM 552 N N . GLY A 1 74 ? 17.502 -3.857 -12.999 1.00 95.44 74 GLY A N 1
ATOM 553 C CA . GLY A 1 74 ? 17.074 -3.836 -14.402 1.00 95.44 74 GLY A CA 1
ATOM 554 C C . GLY A 1 74 ? 16.324 -5.107 -14.814 1.00 95.44 74 GLY A C 1
ATOM 555 O O . GLY A 1 74 ? 16.322 -5.478 -15.983 1.00 95.44 74 GLY A O 1
ATOM 556 N N . HIS A 1 75 ? 15.724 -5.817 -13.855 1.00 94.94 75 HIS A N 1
ATOM 557 C CA . HIS A 1 75 ? 15.105 -7.109 -14.115 1.00 94.94 75 HIS A CA 1
ATOM 558 C C . HIS A 1 75 ? 13.848 -6.928 -14.969 1.00 94.94 75 HIS A C 1
ATOM 560 O O . HIS A 1 75 ? 12.984 -6.114 -14.648 1.00 94.94 75 HIS A O 1
ATOM 566 N N . TRP A 1 76 ? 13.694 -7.763 -15.996 1.00 94.81 76 TRP A N 1
ATOM 567 C CA . TRP A 1 76 ? 12.618 -7.686 -16.997 1.00 94.81 76 TRP A CA 1
ATOM 568 C C . TRP A 1 76 ? 11.185 -7.729 -16.439 1.00 94.81 76 TRP A C 1
ATOM 570 O O . TRP A 1 76 ? 10.247 -7.330 -17.116 1.00 94.81 76 TRP A O 1
ATOM 580 N N . SER A 1 77 ? 10.999 -8.220 -15.213 1.00 94.00 77 SER A N 1
ATOM 581 C CA . SER A 1 77 ? 9.690 -8.356 -14.565 1.00 94.00 77 SER A CA 1
ATOM 582 C C . SER A 1 77 ? 9.371 -7.191 -13.631 1.00 94.00 77 SER A C 1
ATOM 584 O O . SER A 1 77 ? 8.358 -7.218 -12.932 1.00 94.00 77 SER A O 1
ATOM 586 N N . TYR A 1 78 ? 10.238 -6.176 -13.586 1.00 97.00 78 TYR A N 1
ATOM 587 C CA . TYR A 1 78 ? 9.919 -4.916 -12.941 1.00 97.00 78 TYR A CA 1
ATOM 588 C C . TYR A 1 78 ? 8.776 -4.217 -13.682 1.00 97.00 78 TYR A C 1
ATOM 590 O O . TYR A 1 78 ? 8.823 -4.052 -14.898 1.00 97.00 78 TYR A O 1
ATOM 598 N N . SER A 1 79 ? 7.771 -3.760 -12.939 1.00 96.50 79 SER A N 1
ATOM 599 C CA . SER A 1 79 ? 6.668 -2.967 -13.487 1.00 96.50 79 SER A CA 1
ATOM 600 C C . SER A 1 79 ? 6.460 -1.701 -12.661 1.00 96.50 79 SER A C 1
ATOM 602 O O . SER A 1 79 ? 6.225 -1.765 -11.450 1.00 96.50 79 SER A O 1
ATOM 604 N N . LEU A 1 80 ? 6.525 -0.540 -13.325 1.00 94.94 80 LEU A N 1
ATOM 605 C CA . LEU A 1 80 ? 6.261 0.756 -12.697 1.00 94.94 80 LEU A CA 1
ATOM 606 C C . LEU A 1 80 ? 4.803 0.858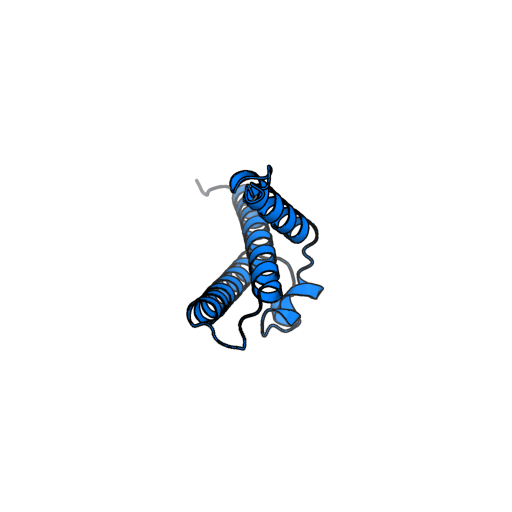 -12.228 1.00 94.94 80 LEU A C 1
ATOM 608 O O . LEU A 1 80 ? 4.562 1.308 -11.110 1.00 94.94 80 LEU A O 1
ATOM 612 N N . ASP A 1 81 ? 3.855 0.368 -13.026 1.00 96.06 81 ASP A N 1
ATOM 613 C CA . ASP A 1 81 ? 2.429 0.354 -12.679 1.00 96.06 81 ASP A CA 1
ATOM 614 C C . ASP A 1 81 ? 2.177 -0.482 -11.426 1.00 96.06 81 ASP A C 1
ATOM 616 O O . ASP A 1 81 ? 1.517 -0.045 -10.480 1.00 96.06 81 ASP A O 1
ATOM 620 N N . ARG A 1 82 ? 2.790 -1.671 -11.368 1.00 97.19 82 ARG A N 1
ATOM 621 C CA . ARG A 1 82 ? 2.737 -2.534 -10.188 1.00 97.19 82 ARG A CA 1
ATOM 622 C C . ARG A 1 82 ? 3.381 -1.864 -8.977 1.00 97.19 82 ARG A C 1
ATOM 624 O O . ARG A 1 82 ? 2.840 -1.949 -7.875 1.00 97.19 82 ARG A O 1
ATOM 631 N N . HIS A 1 83 ? 4.517 -1.192 -9.162 1.00 97.88 83 HIS A N 1
ATOM 632 C CA . HIS A 1 83 ? 5.181 -0.452 -8.092 1.00 97.88 83 HIS A CA 1
ATOM 633 C C . HIS A 1 83 ? 4.279 0.660 -7.544 1.00 97.88 83 HIS A C 1
ATOM 635 O O . HIS A 1 83 ? 4.114 0.777 -6.329 1.00 97.88 83 HIS A O 1
ATOM 641 N N . LEU A 1 84 ? 3.670 1.455 -8.425 1.00 97.62 84 LEU A N 1
ATOM 642 C CA . LEU A 1 84 ? 2.772 2.545 -8.058 1.00 97.62 84 LEU A CA 1
ATOM 643 C C . LEU A 1 84 ? 1.542 2.025 -7.301 1.00 97.62 84 LEU A C 1
ATOM 645 O O . LEU A 1 84 ? 1.237 2.529 -6.217 1.00 97.62 84 LEU A O 1
ATOM 649 N N . ALA A 1 85 ? 0.899 0.971 -7.808 1.00 97.88 85 ALA A N 1
ATOM 650 C CA . ALA A 1 85 ? -0.246 0.338 -7.158 1.00 97.88 85 ALA A CA 1
ATOM 651 C C . ALA A 1 85 ? 0.109 -0.211 -5.762 1.00 97.88 85 ALA A C 1
ATOM 653 O O . ALA A 1 85 ? -0.641 -0.0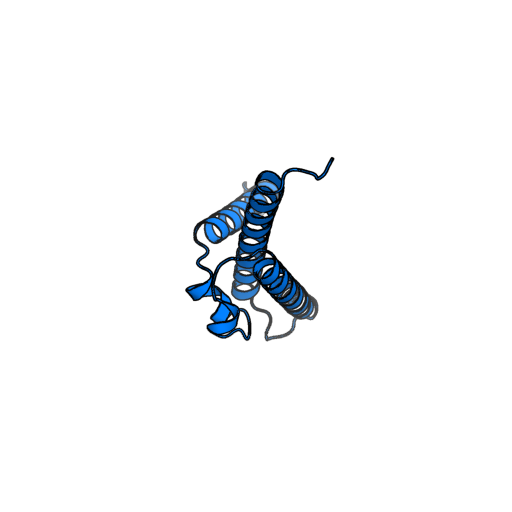20 -4.804 1.00 97.88 85 ALA A O 1
ATOM 65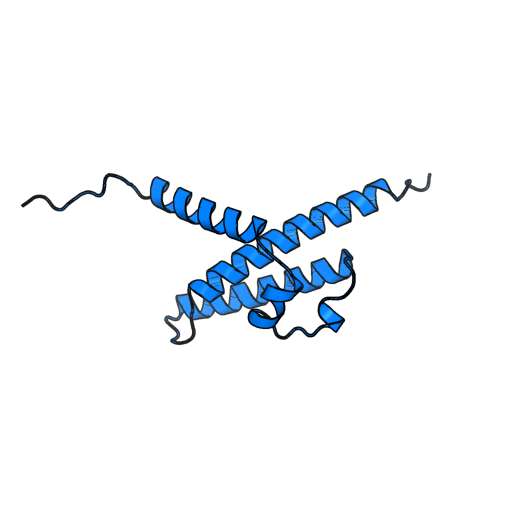4 N N . LEU A 1 86 ? 1.290 -0.825 -5.606 1.00 98.50 86 LEU A N 1
ATOM 655 C CA . LEU A 1 86 ? 1.794 -1.280 -4.307 1.00 98.50 86 LEU A CA 1
ATOM 656 C C . LEU A 1 86 ? 2.027 -0.118 -3.325 1.00 98.50 86 LEU A C 1
ATOM 658 O O . LEU A 1 86 ? 1.738 -0.259 -2.135 1.00 98.50 86 LEU A O 1
ATOM 662 N N . VAL A 1 87 ? 2.532 1.030 -3.795 1.00 98.56 87 VAL A N 1
ATOM 663 C CA . VAL A 1 87 ? 2.734 2.225 -2.955 1.00 98.56 87 VAL A CA 1
ATOM 664 C C . VAL A 1 87 ? 1.395 2.780 -2.477 1.00 98.56 87 VAL A C 1
ATOM 666 O O . VAL A 1 87 ? 1.250 3.077 -1.289 1.00 98.56 87 VAL A O 1
ATOM 669 N N . GLN A 1 88 ? 0.426 2.911 -3.383 1.00 98.69 88 GLN A N 1
ATOM 670 C CA . GLN A 1 88 ? -0.915 3.406 -3.072 1.00 98.69 88 GLN A CA 1
ATOM 671 C C . GLN A 1 88 ? -1.618 2.488 -2.063 1.00 98.69 88 GLN A C 1
ATOM 673 O O . GLN A 1 88 ? -2.029 2.955 -1.000 1.00 98.69 88 GLN A O 1
ATOM 678 N N . ALA A 1 89 ? -1.644 1.176 -2.321 1.00 98.31 89 ALA A N 1
ATOM 679 C CA . ALA A 1 89 ? -2.229 0.195 -1.407 1.00 98.31 89 ALA A CA 1
ATOM 680 C C . ALA A 1 89 ? -1.556 0.223 -0.023 1.00 98.31 89 ALA A C 1
ATOM 682 O O . ALA A 1 89 ? -2.236 0.248 1.002 1.00 98.31 89 ALA A O 1
ATOM 683 N N . TYR A 1 90 ? -0.218 0.282 0.037 1.00 98.69 90 TYR A N 1
ATOM 684 C CA . TYR A 1 90 ? 0.505 0.335 1.313 1.00 98.69 90 TYR A CA 1
ATOM 685 C C . TYR A 1 90 ? 0.162 1.585 2.127 1.00 98.69 90 TYR A C 1
ATOM 687 O O . TYR A 1 90 ? -0.057 1.498 3.336 1.00 98.69 90 TYR A O 1
ATOM 695 N N . ARG A 1 91 ? 0.103 2.753 1.479 1.00 98.62 91 ARG A N 1
ATOM 696 C CA . ARG A 1 91 ? -0.252 4.011 2.148 1.00 98.62 91 ARG A CA 1
ATOM 697 C C . ARG A 1 91 ? -1.694 3.994 2.650 1.00 98.62 91 ARG A C 1
ATOM 699 O O . ARG A 1 91 ? -1.923 4.408 3.786 1.00 98.62 91 ARG A O 1
ATOM 706 N N . ALA A 1 92 ? -2.626 3.478 1.851 1.00 98.19 92 ALA A N 1
ATOM 707 C CA . ALA A 1 92 ? -4.027 3.351 2.237 1.00 98.19 92 ALA A CA 1
ATOM 708 C C . ALA A 1 92 ? -4.198 2.437 3.463 1.00 98.19 92 ALA A C 1
ATOM 710 O O . ALA A 1 92 ? -4.793 2.848 4.459 1.00 98.19 92 ALA A O 1
ATOM 711 N N . GLU A 1 93 ? -3.594 1.244 3.452 1.00 97.81 93 GLU A N 1
ATOM 712 C CA . GLU A 1 93 ? -3.679 0.307 4.583 1.00 97.81 93 GLU A CA 1
ATOM 713 C C . GLU A 1 93 ? -2.982 0.844 5.843 1.00 97.81 93 GLU A C 1
ATOM 715 O O . GLU A 1 93 ? -3.462 0.639 6.957 1.00 97.81 93 GLU A O 1
ATOM 720 N N . ARG A 1 94 ? -1.881 1.594 5.700 1.00 98.19 94 ARG A N 1
ATOM 721 C CA . ARG A 1 94 ? -1.224 2.265 6.836 1.00 98.19 94 ARG A CA 1
ATOM 722 C C . ARG A 1 94 ? -2.112 3.335 7.464 1.00 98.19 94 ARG A C 1
ATOM 724 O O . ARG A 1 94 ? -2.211 3.384 8.688 1.00 98.19 94 ARG A O 1
ATOM 731 N N . ALA A 1 95 ? -2.755 4.169 6.648 1.00 97.19 95 ALA A N 1
ATOM 732 C CA . ALA A 1 95 ? -3.685 5.185 7.134 1.00 97.19 95 ALA A CA 1
ATOM 733 C C . ALA A 1 95 ? -4.899 4.542 7.827 1.00 97.19 95 ALA A C 1
ATOM 735 O O . ALA A 1 95 ? -5.283 4.962 8.921 1.00 97.19 95 ALA A O 1
ATOM 736 N N . HIS A 1 96 ? -5.444 3.475 7.235 1.00 95.75 96 HIS A N 1
ATOM 737 C CA . HIS A 1 96 ? -6.534 2.696 7.817 1.00 95.75 96 HIS A CA 1
ATOM 738 C C . HIS A 1 96 ? -6.138 2.072 9.163 1.00 95.75 96 HIS A C 1
ATOM 740 O O . HIS A 1 96 ? -6.875 2.206 10.139 1.00 95.75 96 HIS A O 1
ATOM 746 N N . LEU A 1 97 ? -4.940 1.483 9.264 1.00 96.12 97 LEU A N 1
ATOM 747 C CA . LEU A 1 97 ? -4.427 0.931 10.519 1.00 96.12 97 LEU A CA 1
ATOM 748 C C . LEU A 1 97 ? -4.359 1.991 11.622 1.00 96.12 97 LEU A C 1
ATOM 750 O O . LEU A 1 97 ? -4.850 1.757 12.721 1.00 96.12 97 LEU A O 1
ATOM 754 N N . THR A 1 98 ? -3.800 3.167 11.327 1.00 96.38 98 T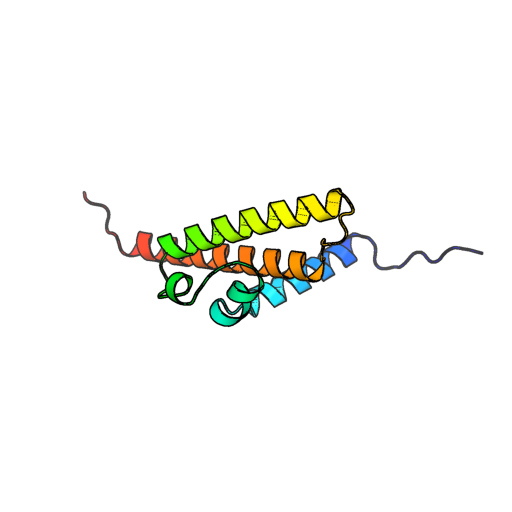HR A N 1
ATOM 755 C CA . THR A 1 98 ? -3.735 4.266 12.300 1.00 96.38 98 THR A CA 1
ATOM 756 C C . THR A 1 98 ? -5.130 4.705 12.753 1.00 96.38 98 THR A C 1
ATOM 758 O O . THR A 1 98 ? -5.321 5.029 13.925 1.00 96.38 98 THR A O 1
ATOM 761 N N . ALA A 1 99 ? -6.123 4.708 11.859 1.00 94.25 99 ALA A N 1
ATOM 762 C CA . ALA A 1 99 ? -7.503 5.012 12.227 1.00 94.25 99 ALA A CA 1
ATOM 763 C C . ALA A 1 99 ? -8.111 3.934 13.142 1.00 94.25 99 ALA A C 1
ATOM 765 O O . ALA A 1 99 ? -8.779 4.283 14.116 1.00 94.25 99 ALA A O 1
ATOM 766 N N . LEU A 1 100 ? -7.856 2.649 12.872 1.00 92.94 100 LEU A N 1
ATOM 767 C CA . LEU A 1 100 ? -8.297 1.533 13.716 1.00 92.94 100 LEU A CA 1
ATOM 768 C C . LEU A 1 100 ? -7.651 1.575 15.105 1.00 92.94 100 LEU A C 1
ATOM 770 O O . LEU A 1 100 ? -8.361 1.521 16.103 1.00 92.94 100 LEU A O 1
ATOM 774 N N . GLU A 1 101 ? -6.336 1.770 15.182 1.00 92.06 101 GLU A N 1
ATOM 775 C CA . GLU A 1 101 ? -5.598 1.851 16.452 1.00 92.06 101 GLU A CA 1
ATOM 776 C C . GLU A 1 101 ? -6.077 3.029 17.315 1.00 92.06 101 GLU A C 1
ATOM 778 O O . GLU A 1 101 ? -6.241 2.897 18.527 1.00 92.06 101 GLU A O 1
ATOM 783 N N . LYS A 1 102 ? -6.396 4.177 16.697 1.00 91.19 102 LYS A N 1
ATOM 784 C CA . LYS A 1 102 ? -7.014 5.317 17.399 1.00 91.19 102 LYS A CA 1
ATOM 785 C C . LYS A 1 102 ? -8.415 4.998 17.929 1.00 91.19 102 LYS A C 1
ATOM 787 O O . LYS A 1 102 ? -8.816 5.561 18.945 1.00 91.19 102 LYS A O 1
ATOM 792 N N . ARG A 1 103 ? -9.189 4.162 17.231 1.00 88.06 103 ARG A N 1
ATOM 793 C CA . ARG A 1 103 ? -10.528 3.735 17.674 1.00 88.06 103 ARG A CA 1
ATOM 794 C C . ARG A 1 103 ? -10.428 2.766 18.849 1.00 88.06 103 ARG A C 1
ATOM 796 O O . ARG A 1 103 ? -11.130 2.978 19.829 1.00 88.06 103 ARG A O 1
ATOM 803 N N . GLU A 1 104 ? -9.518 1.794 18.788 1.00 84.25 104 GLU A N 1
ATOM 804 C CA . GLU A 1 104 ? -9.240 0.878 19.905 1.00 84.25 104 GLU A CA 1
ATOM 805 C C . GLU A 1 104 ? -8.757 1.629 21.151 1.00 84.25 104 GLU A C 1
ATOM 807 O O . GLU A 1 104 ? -9.290 1.426 22.238 1.00 84.25 104 GLU A O 1
ATOM 812 N N . GLY A 1 105 ? -7.812 2.562 20.993 1.00 78.44 105 GLY A N 1
ATOM 813 C CA . GLY A 1 105 ? -7.272 3.340 22.113 1.00 78.44 105 GLY A CA 1
ATOM 814 C C . GLY A 1 105 ? -8.279 4.284 22.781 1.00 78.44 105 GLY A C 1
ATOM 815 O O . GLY A 1 105 ? -8.135 4.576 23.962 1.00 78.44 105 GLY A O 1
ATOM 816 N N . ARG A 1 106 ? -9.311 4.749 22.059 1.00 71.38 106 ARG A N 1
ATOM 817 C CA . ARG A 1 106 ? -10.423 5.531 22.639 1.00 71.38 106 ARG A CA 1
ATOM 818 C C . ARG A 1 106 ? -11.477 4.665 23.330 1.00 71.38 106 ARG A C 1
ATOM 820 O O . ARG A 1 106 ? -12.176 5.169 24.198 1.00 71.38 106 ARG A O 1
ATOM 827 N N . GLY A 1 107 ? -11.615 3.404 22.922 1.00 64.38 107 GLY A N 1
ATOM 828 C CA . GLY A 1 107 ? -12.599 2.468 23.472 1.00 64.38 107 GLY A CA 1
ATOM 829 C C . GLY A 1 107 ? -12.131 1.716 24.719 1.00 64.38 107 GLY A C 1
ATOM 830 O O . GLY A 1 107 ? -12.945 1.049 25.346 1.00 64.38 107 GLY A O 1
ATOM 831 N N . ASN A 1 108 ? -10.851 1.817 25.088 1.00 56.06 108 ASN A N 1
ATOM 832 C CA . ASN A 1 108 ? -10.293 1.151 26.260 1.00 56.06 108 ASN A CA 1
ATOM 833 C C . ASN A 1 108 ? -10.052 2.174 27.390 1.00 56.06 108 ASN A C 1
ATOM 835 O O . ASN A 1 108 ? -9.039 2.882 27.340 1.00 56.06 108 ASN A O 1
ATOM 839 N N . PRO A 1 109 ? -10.936 2.303 28.400 1.00 54.16 109 PRO A N 1
ATOM 840 C CA . PRO A 1 109 ? -10.589 3.054 29.601 1.00 54.16 109 PRO A CA 1
ATOM 841 C C . PRO A 1 109 ? -9.380 2.377 30.259 1.00 54.16 109 PRO A C 1
ATOM 843 O O . PRO A 1 109 ? -9.334 1.154 30.396 1.00 54.16 109 PRO A O 1
ATOM 846 N N . ARG A 1 110 ? -8.357 3.163 30.612 1.00 51.84 110 ARG A N 1
ATOM 847 C CA . ARG A 1 110 ? -7.192 2.648 31.344 1.00 51.84 110 ARG A CA 1
ATOM 848 C C . ARG A 1 110 ? -7.674 2.049 32.674 1.00 51.84 110 ARG A C 1
ATOM 850 O O . ARG A 1 110 ? -8.409 2.749 33.373 1.00 51.84 110 ARG A O 1
ATOM 857 N N . PRO A 1 111 ? -7.278 0.819 33.046 1.00 54.75 111 PRO A N 1
ATOM 858 C CA . PRO A 1 111 ? -7.478 0.370 34.416 1.00 54.75 111 PRO A CA 1
ATOM 859 C C . PRO A 1 111 ? -6.689 1.303 35.345 1.00 54.75 111 PRO A C 1
ATOM 861 O O . PRO A 1 111 ? -5.556 1.677 35.025 1.00 54.75 111 PRO A O 1
ATOM 864 N N . SER A 1 112 ? -7.359 1.746 36.412 1.00 63.28 112 SER A N 1
ATOM 865 C CA . SER A 1 112 ? -6.772 2.542 37.498 1.00 63.28 112 SER A CA 1
ATOM 866 C C . SER A 1 112 ? -5.821 1.698 38.333 1.00 63.28 112 SER A C 1
ATOM 868 O O . SER A 1 112 ? -6.095 0.483 38.457 1.00 63.28 112 SER A O 1
#

pLDDT: mean 88.32, std 14.21, range [44.25, 98.69]

Foldseek 3Di:
DDDDDDPCPPVNVVVVLVVLLVVLLVVDDCVVQDVVLFVDDVVLVDDDDLVSLVVSLVRLVVSLVVLVVCVVVVHPPRDPVSNSSSSSSNVNSVVSNVVRVVVVVVPDDDDD

Sequence (112 aa):
MPHDTDPRGPAASRTAVAAIVAEGVARYRRAEILPRLLPVGPDDLGPDGPARTRRLCRLLARALRGERGRGRAGHWSYSLDRHLALVQAYRAERAHLTALEKREGRGNPRPS

Secondary structure (DSSP, 8-state):
------SS-HHHHHHHHHHHHHHHHHT--HHHHHHHHSS--GGGG-S--HHHHHHHHHHHHHHHHHHHHHHHTT-TT--HHHHHHHHHHHHHHHHHHHHHHHHHHHH-PPP-